Protein AF-A0A5B7C1S8-F1 (afdb_monomer)

Mean predicted aligned error: 9.06 Å

pLDDT: mean 88.75, std 12.14, range [36.41, 97.88]

Radius of gyration: 19.36 Å; Cα contacts (8 Å, |Δi|>4): 67; chains: 1; bounding box: 50×35×54 Å

Organism: Davidia involucrata (NCBI:txid16924)

Foldseek 3Di:
DVCLVVLVVVLCVVCVVVVNNCQQVVVDPQDDPPDPCNVVNQVSFVVLLVVVLVSDDVVLSVVCVPPSGNNVSNVVSCVVPVDLCVVVLVVLVVCLVPQDCPPHDPVVSVVVNVVSVVVNVVNPPPPPDD

InterPro domains:
  IPR029472 Retrotransposon Copia-like, N-terminal [PF14244] (1-31)

Structure (mmCIF, N/CA/C/O backbone):
data_AF-A0A5B7C1S8-F1
#
_entry.id   AF-A0A5B7C1S8-F1
#
loop_
_atom_site.group_PDB
_atom_site.id
_atom_site.type_symbol
_atom_site.label_atom_id
_atom_site.label_alt_id
_atom_site.label_comp_id
_atom_site.label_asym_id
_atom_site.label_entity_id
_atom_site.label_seq_id
_atom_site.pdbx_PDB_ins_code
_atom_site.Cartn_x
_atom_site.Cartn_y
_atom_site.Cartn_z
_atom_site.occupancy
_atom_site.B_iso_or_equiv
_atom_site.auth_seq_id
_atom_site.auth_comp_id
_atom_site.auth_asym_id
_atom_site.auth_atom_id
_atom_site.pdbx_PDB_model_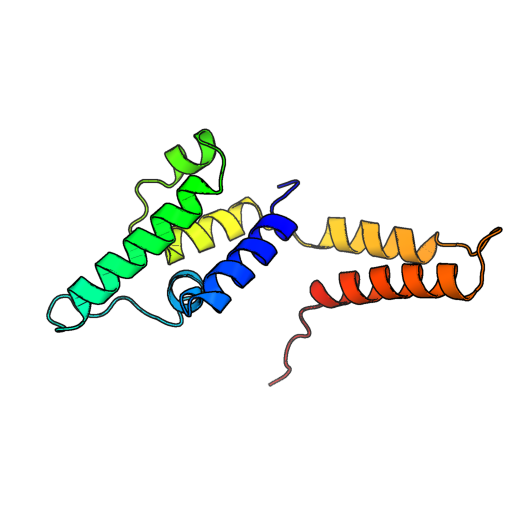num
ATOM 1 N N . GLY A 1 1 ? 1.873 -3.112 11.665 1.00 61.88 1 GLY A N 1
ATOM 2 C CA . GLY A 1 1 ? 2.120 -1.790 12.277 1.00 61.88 1 GLY A CA 1
ATOM 3 C C . GLY A 1 1 ? 0.798 -1.087 12.493 1.00 61.88 1 GLY A C 1
ATOM 4 O O . GLY A 1 1 ? -0.127 -1.365 11.738 1.00 61.88 1 GLY A O 1
ATOM 5 N N . ASP A 1 2 ? 0.714 -0.199 13.482 1.00 69.50 2 ASP A N 1
ATOM 6 C CA . ASP A 1 2 ? -0.554 0.314 14.040 1.00 69.50 2 ASP A CA 1
ATOM 7 C C . ASP A 1 2 ? -1.490 0.999 13.026 1.00 69.50 2 ASP A C 1
ATOM 9 O O . ASP A 1 2 ? -2.699 1.020 13.225 1.00 69.50 2 ASP A O 1
ATOM 13 N N . ASN A 1 3 ? -0.962 1.497 11.899 1.00 82.44 3 ASN A N 1
ATOM 14 C CA . ASN A 1 3 ? -1.749 2.131 10.829 1.00 82.44 3 ASN A CA 1
ATOM 15 C C . ASN A 1 3 ? -1.647 1.414 9.464 1.00 82.44 3 ASN A C 1
ATOM 17 O O . ASN A 1 3 ? -2.061 1.949 8.436 1.00 82.44 3 ASN A O 1
ATOM 21 N N . TYR A 1 4 ? -1.063 0.213 9.415 1.00 86.00 4 TYR A N 1
ATOM 22 C CA . TYR A 1 4 ? -0.762 -0.442 8.139 1.00 86.00 4 TYR A CA 1
ATOM 23 C C . TYR A 1 4 ? -2.022 -0.797 7.341 1.00 86.00 4 TYR A C 1
ATOM 25 O O . TYR A 1 4 ? -2.071 -0.518 6.149 1.00 86.00 4 TYR A O 1
ATOM 33 N N . SER A 1 5 ? -3.052 -1.371 7.971 1.00 81.50 5 SER A N 1
ATOM 34 C CA . SER A 1 5 ? -4.279 -1.801 7.278 1.00 81.50 5 SER A CA 1
ATOM 35 C C . SER A 1 5 ? -5.023 -0.625 6.637 1.00 81.50 5 SER A C 1
ATOM 37 O O . SER A 1 5 ? -5.385 -0.681 5.459 1.00 81.50 5 SER A O 1
ATOM 39 N N . THR A 1 6 ? -5.194 0.466 7.384 1.00 83.88 6 THR A N 1
ATOM 40 C CA . THR A 1 6 ? -5.821 1.703 6.907 1.00 83.88 6 THR A CA 1
ATOM 41 C C . THR A 1 6 ? -5.008 2.341 5.782 1.00 83.88 6 THR A C 1
ATOM 43 O O . THR A 1 6 ? -5.568 2.666 4.732 1.00 83.88 6 THR A O 1
ATOM 46 N N . TRP A 1 7 ? -3.688 2.476 5.960 1.00 93.06 7 TRP A N 1
ATOM 47 C CA . TRP A 1 7 ? -2.794 3.003 4.925 1.00 93.06 7 TRP A CA 1
ATOM 48 C C . TRP A 1 7 ? -2.837 2.146 3.657 1.00 93.06 7 TRP A C 1
ATOM 50 O O . TRP A 1 7 ? -3.051 2.674 2.566 1.00 93.06 7 TRP A O 1
ATOM 60 N N . PHE A 1 8 ? -2.724 0.825 3.798 1.00 91.38 8 PHE A N 1
ATOM 61 C CA . PHE A 1 8 ? -2.734 -0.125 2.690 1.00 91.38 8 PHE A CA 1
ATOM 62 C C . PHE A 1 8 ? -4.032 -0.009 1.890 1.00 91.38 8 PHE A C 1
ATOM 64 O O . PHE A 1 8 ? -4.001 0.138 0.667 1.00 91.38 8 PHE A O 1
ATOM 71 N N . ARG A 1 9 ? -5.183 0.015 2.575 1.00 88.00 9 ARG A N 1
ATOM 72 C CA . ARG A 1 9 ? -6.493 0.169 1.934 1.00 88.00 9 ARG A CA 1
ATOM 73 C C . ARG A 1 9 ? -6.625 1.510 1.211 1.00 88.00 9 ARG A C 1
ATOM 75 O O . ARG A 1 9 ? -7.084 1.529 0.066 1.00 88.00 9 ARG A O 1
ATOM 82 N N . SER A 1 10 ? -6.220 2.603 1.858 1.00 93.88 10 SER A N 1
ATOM 83 C CA . SER A 1 10 ? -6.262 3.959 1.296 1.00 93.88 10 SER A CA 1
ATOM 84 C C . SER A 1 10 ? -5.378 4.080 0.050 1.00 93.88 10 SER A C 1
ATOM 86 O O . SER A 1 10 ? -5.835 4.516 -1.010 1.00 93.88 10 SER A O 1
ATOM 88 N N . MET A 1 11 ? -4.141 3.587 0.126 1.00 96.62 11 MET A N 1
ATOM 89 C CA . MET A 1 11 ? -3.202 3.608 -0.991 1.00 96.62 11 MET A CA 1
ATOM 90 C C . MET A 1 11 ? -3.696 2.742 -2.158 1.00 96.62 11 MET A C 1
ATOM 92 O O . MET A 1 11 ? -3.686 3.191 -3.304 1.00 96.62 11 MET A O 1
ATOM 96 N N . GLN A 1 12 ? -4.244 1.547 -1.898 1.00 95.31 12 GLN A N 1
ATOM 97 C CA . GLN A 1 12 ? -4.875 0.735 -2.946 1.00 95.31 12 GLN A CA 1
ATOM 98 C C . GLN A 1 12 ? -6.010 1.479 -3.661 1.00 95.31 12 GLN A C 1
ATOM 100 O O . GLN A 1 12 ? -6.138 1.373 -4.881 1.00 95.31 12 GLN A O 1
ATOM 105 N N . MET A 1 13 ? -6.845 2.224 -2.931 1.00 93.75 13 MET A N 1
ATOM 106 C CA . MET A 1 13 ? -7.916 3.026 -3.530 1.00 93.75 13 MET A CA 1
ATOM 107 C C . MET A 1 13 ? -7.355 4.135 -4.424 1.00 93.75 13 MET A C 1
ATOM 109 O O . MET A 1 13 ? -7.796 4.270 -5.566 1.00 93.75 13 MET A O 1
ATOM 113 N N . ALA A 1 14 ? -6.351 4.875 -3.947 1.00 97.50 14 ALA A N 1
ATOM 114 C CA . ALA A 1 14 ? -5.701 5.934 -4.716 1.00 97.50 14 ALA A CA 1
ATOM 115 C C . ALA A 1 14 ? -5.055 5.401 -6.009 1.00 97.50 14 ALA A C 1
ATOM 117 O O . ALA A 1 14 ? -5.219 5.990 -7.080 1.00 97.50 14 ALA A O 1
ATOM 118 N N . LEU A 1 15 ? -4.376 4.251 -5.935 1.00 97.69 15 LEU A N 1
ATOM 119 C CA . LEU A 1 15 ? -3.760 3.605 -7.095 1.00 97.69 15 LEU A CA 1
ATOM 120 C C . LEU A 1 15 ? -4.803 3.066 -8.081 1.00 97.69 15 LEU A C 1
ATOM 122 O O . LEU A 1 15 ? -4.637 3.234 -9.291 1.00 97.69 15 LEU A O 1
ATOM 126 N N . ARG A 1 16 ? -5.899 2.466 -7.596 1.00 96.88 16 ARG A N 1
ATOM 127 C CA . ARG A 1 16 ? -7.018 2.020 -8.448 1.00 96.88 16 ARG A CA 1
ATOM 128 C C . ARG A 1 16 ? -7.655 3.183 -9.195 1.00 96.88 16 ARG A C 1
ATOM 130 O O . ARG A 1 16 ? -7.832 3.083 -10.402 1.00 96.88 16 ARG A O 1
ATOM 137 N N . ALA A 1 17 ? -7.907 4.302 -8.517 1.00 97.19 17 ALA A N 1
ATOM 138 C CA . ALA A 1 17 ? -8.476 5.500 -9.137 1.00 97.19 17 ALA A CA 1
ATOM 139 C C . ALA A 1 17 ? -7.615 6.054 -10.292 1.00 97.19 17 ALA A C 1
ATOM 141 O O . ALA A 1 17 ? -8.122 6.756 -11.162 1.00 97.19 17 ALA A O 1
ATOM 142 N N . LYS A 1 18 ? -6.316 5.728 -10.319 1.00 97.25 18 LYS A N 1
ATOM 143 C CA . LYS A 1 18 ? -5.361 6.147 -11.358 1.00 97.25 18 LYS A CA 1
ATOM 144 C C . LYS A 1 18 ? -4.969 5.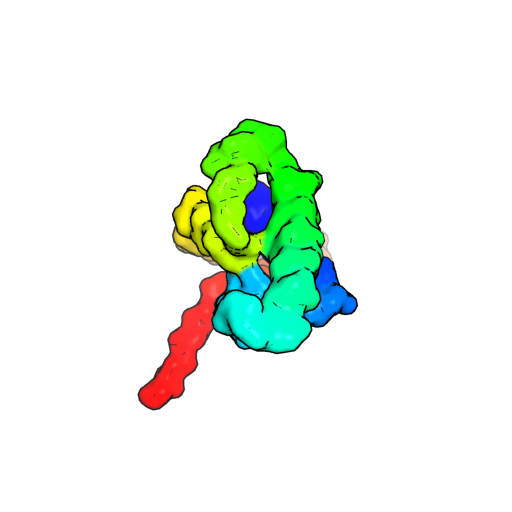025 -12.330 1.00 97.25 18 LYS A C 1
ATOM 146 O O . LYS A 1 18 ? -4.067 5.225 -13.146 1.00 97.25 18 LYS A O 1
ATOM 151 N N . ASN A 1 19 ? -5.606 3.853 -12.248 1.00 97.00 19 ASN A N 1
ATOM 152 C CA . ASN A 1 19 ? -5.245 2.649 -13.008 1.00 97.00 19 ASN A CA 1
ATOM 153 C C . ASN A 1 19 ? -3.774 2.227 -12.822 1.00 97.00 19 ASN A C 1
ATOM 155 O O . ASN A 1 19 ? -3.122 1.791 -13.770 1.00 97.00 19 ASN A O 1
ATOM 159 N N . LYS A 1 20 ? -3.223 2.407 -11.613 1.00 97.88 20 LYS A N 1
ATOM 160 C CA . LYS A 1 20 ? -1.818 2.105 -11.277 1.00 97.88 20 LYS A CA 1
ATOM 161 C C . LYS A 1 20 ? -1.635 0.951 -10.301 1.00 97.88 20 LYS A C 1
ATOM 163 O O . LYS A 1 20 ? -0.496 0.593 -10.029 1.00 97.88 20 LYS A O 1
ATOM 168 N N . LEU A 1 21 ? -2.717 0.337 -9.813 1.00 97.06 21 LEU A N 1
ATOM 169 C CA . LEU A 1 21 ? -2.614 -0.789 -8.875 1.00 97.06 21 LEU A CA 1
ATOM 170 C C . LEU A 1 21 ? -1.752 -1.935 -9.432 1.00 97.06 21 LEU A C 1
ATOM 172 O O . LEU A 1 21 ? -0.999 -2.548 -8.682 1.00 97.06 21 LEU A O 1
ATOM 176 N N . GLY A 1 22 ? -1.779 -2.140 -10.751 1.00 96.69 22 GLY A N 1
ATOM 177 C CA . GLY A 1 22 ? -1.014 -3.204 -11.389 1.00 96.69 22 GLY A CA 1
ATOM 178 C C . GLY A 1 22 ? 0.505 -3.139 -11.197 1.00 96.69 22 GLY A C 1
ATOM 179 O O . GLY A 1 22 ? 1.183 -4.156 -11.304 1.00 96.69 22 GLY A O 1
ATOM 180 N N . PHE A 1 23 ? 1.043 -1.957 -10.873 1.00 97.56 23 PHE A N 1
ATOM 181 C CA . PHE A 1 23 ? 2.469 -1.768 -10.584 1.00 97.56 23 PHE A CA 1
ATOM 182 C C . PHE A 1 23 ? 2.877 -2.272 -9.195 1.00 97.56 23 PHE A C 1
ATOM 184 O O . PHE A 1 23 ? 4.060 -2.499 -8.969 1.00 97.56 23 PHE A O 1
ATOM 191 N N . VAL A 1 24 ? 1.924 -2.430 -8.269 1.00 96.81 24 VAL A N 1
ATOM 192 C CA . VAL A 1 24 ? 2.196 -2.880 -6.894 1.00 96.81 24 VAL A CA 1
ATOM 193 C C . VAL A 1 24 ? 1.701 -4.297 -6.614 1.00 96.81 24 VAL A C 1
ATOM 195 O O . VAL A 1 24 ? 2.225 -4.951 -5.723 1.00 96.81 24 VAL A O 1
ATOM 198 N N . ASP A 1 25 ? 0.712 -4.794 -7.366 1.00 93.44 25 ASP A N 1
ATOM 199 C CA . ASP A 1 25 ? 0.224 -6.178 -7.245 1.00 93.44 25 ASP A CA 1
ATOM 200 C C . ASP A 1 25 ? 0.897 -7.165 -8.217 1.00 93.44 25 ASP A C 1
ATOM 202 O O . ASP A 1 25 ? 0.679 -8.370 -8.112 1.00 93.44 25 ASP A O 1
ATOM 206 N N . GLY A 1 26 ? 1.728 -6.662 -9.137 1.00 92.94 26 GLY A N 1
ATOM 207 C CA . GLY A 1 26 ? 2.503 -7.467 -10.083 1.00 92.94 26 GLY A CA 1
ATOM 208 C C . GLY A 1 26 ? 1.775 -7.815 -11.385 1.00 92.94 26 GLY A C 1
ATOM 209 O O . GLY A 1 26 ? 2.393 -8.399 -12.277 1.00 92.94 26 GLY A O 1
ATOM 210 N N . SER A 1 27 ? 0.505 -7.424 -11.551 1.00 94.94 27 SER A N 1
ATOM 211 C CA . SER A 1 27 ? -0.243 -7.654 -12.799 1.00 94.94 27 SER A CA 1
ATOM 212 C C . SER A 1 27 ? 0.301 -6.864 -13.998 1.00 94.94 27 SER A C 1
ATOM 214 O O . SER A 1 27 ? 0.070 -7.256 -15.142 1.00 94.94 27 SER A O 1
ATOM 216 N N . ILE A 1 28 ? 1.062 -5.785 -13.765 1.00 95.25 28 ILE A N 1
ATOM 217 C CA . ILE A 1 28 ? 1.835 -5.067 -14.791 1.00 95.25 28 ILE A CA 1
ATOM 218 C C . ILE A 1 28 ? 3.324 -5.344 -14.570 1.00 95.25 28 ILE A C 1
ATOM 220 O O . ILE A 1 28 ? 4.018 -4.622 -13.851 1.00 95.25 28 ILE A O 1
ATOM 224 N N . SER A 1 29 ? 3.830 -6.387 -15.222 1.00 94.06 29 SER A N 1
ATOM 225 C CA . SER A 1 29 ? 5.232 -6.793 -15.107 1.00 94.06 29 SER A CA 1
ATOM 226 C C . SER A 1 29 ? 6.183 -5.845 -15.844 1.00 94.06 29 SER A C 1
ATOM 228 O O . SER A 1 29 ? 5.824 -5.228 -16.852 1.00 94.06 29 SER A O 1
ATOM 230 N N . LYS A 1 30 ? 7.426 -5.760 -15.356 1.00 94.94 30 LYS A N 1
ATOM 231 C CA . LYS A 1 30 ? 8.510 -5.016 -16.008 1.00 94.94 30 LYS A CA 1
ATOM 232 C C . LYS A 1 30 ? 8.758 -5.600 -17.407 1.00 94.94 30 LYS A C 1
ATOM 234 O O . LYS A 1 30 ? 9.088 -6.783 -17.513 1.00 94.94 30 LYS A O 1
ATOM 239 N N . PRO A 1 31 ? 8.595 -4.817 -18.485 1.00 95.38 31 PRO A N 1
ATOM 240 C CA . PRO A 1 31 ? 8.877 -5.292 -19.832 1.00 95.38 31 PRO A CA 1
ATOM 241 C C . PRO A 1 31 ? 10.388 -5.458 -20.038 1.00 95.38 31 PRO A C 1
ATOM 243 O O . PRO A 1 31 ? 11.203 -4.876 -19.319 1.00 95.38 31 PRO A O 1
ATOM 246 N N . VAL A 1 32 ? 10.765 -6.215 -21.069 1.00 95.94 32 VAL A N 1
ATOM 247 C CA . VAL A 1 32 ? 12.164 -6.313 -21.507 1.00 95.94 32 VAL A CA 1
ATOM 248 C C . VAL A 1 32 ? 12.707 -4.938 -21.899 1.00 95.94 32 VAL A C 1
ATOM 250 O O . VAL A 1 32 ? 11.974 -4.104 -22.433 1.00 95.94 32 VAL A O 1
ATOM 253 N N . SER A 1 33 ? 13.999 -4.704 -21.669 1.00 93.38 33 SER A N 1
ATOM 254 C CA . SER A 1 33 ? 14.658 -3.412 -21.925 1.00 93.38 33 SER A CA 1
ATOM 255 C C . SER A 1 33 ? 14.594 -2.959 -23.386 1.00 93.38 33 SER A C 1
ATOM 257 O O . SER A 1 33 ? 14.654 -1.765 -23.663 1.00 93.38 33 SER A O 1
ATOM 259 N N . THR A 1 34 ? 14.428 -3.894 -24.322 1.00 95.38 34 THR A N 1
ATOM 260 C CA . THR A 1 34 ? 14.272 -3.631 -25.760 1.00 95.38 34 THR A CA 1
ATOM 261 C C . THR A 1 34 ? 12.844 -3.263 -26.165 1.00 95.38 34 THR A C 1
ATOM 263 O O . THR A 1 34 ? 12.611 -2.880 -27.311 1.00 95.38 34 THR A O 1
ATOM 266 N N . SER A 1 35 ? 11.871 -3.380 -25.256 1.00 95.75 35 SER A N 1
ATOM 267 C CA . SER A 1 35 ? 10.475 -3.073 -25.554 1.00 95.75 35 SER A CA 1
ATOM 268 C C . SER A 1 35 ? 10.272 -1.563 -25.734 1.00 95.75 35 SER A C 1
ATOM 270 O O . SER A 1 35 ? 10.710 -0.785 -24.881 1.00 95.75 35 SER A O 1
ATOM 272 N N . PRO A 1 36 ? 9.496 -1.118 -26.740 1.00 95.56 36 PRO A N 1
ATOM 273 C CA . PRO A 1 36 ? 9.126 0.291 -26.883 1.00 95.56 36 PRO A CA 1
ATOM 274 C C . PRO A 1 36 ? 8.341 0.848 -25.679 1.00 95.56 36 PRO A C 1
ATOM 276 O O . PRO A 1 36 ? 8.280 2.061 -25.481 1.00 95.56 36 PRO A O 1
ATOM 279 N N . THR A 1 37 ? 7.766 -0.016 -24.836 1.00 95.62 37 THR A N 1
ATOM 280 C CA . THR A 1 37 ? 7.055 0.381 -23.610 1.00 95.62 37 THR A CA 1
ATOM 281 C C . THR A 1 37 ? 7.951 0.476 -22.372 1.00 95.62 37 THR A C 1
ATOM 283 O O . THR A 1 37 ? 7.482 0.951 -21.339 1.00 95.62 37 THR A O 1
ATOM 286 N N . PHE A 1 38 ? 9.232 0.091 -22.448 1.00 96.19 38 PHE A N 1
ATOM 287 C CA . PHE A 1 38 ? 10.129 0.029 -21.287 1.00 96.19 38 PHE A CA 1
ATOM 288 C C . PHE A 1 38 ? 10.262 1.369 -20.560 1.00 96.19 38 PHE A C 1
ATOM 290 O O . PHE A 1 38 ? 9.950 1.468 -19.375 1.00 96.19 38 PHE A O 1
ATOM 297 N N . HIS A 1 39 ? 10.616 2.437 -21.274 1.00 96.75 39 HIS A N 1
ATOM 298 C CA . HIS A 1 39 ? 10.741 3.765 -20.666 1.00 96.75 39 HIS A CA 1
ATOM 299 C C . HIS A 1 39 ? 9.410 4.310 -20.134 1.00 96.75 39 HIS A C 1
ATOM 301 O O . HIS A 1 39 ? 9.389 5.071 -19.169 1.00 96.75 39 HIS A O 1
ATOM 307 N N . GLN A 1 40 ? 8.284 3.929 -20.743 1.00 96.50 40 GLN A N 1
ATOM 308 C CA . GLN A 1 40 ? 6.967 4.311 -20.234 1.00 96.50 40 GLN A CA 1
ATOM 309 C C . GLN A 1 40 ? 6.675 3.607 -18.909 1.00 96.50 40 GLN A C 1
ATOM 311 O O . GLN A 1 40 ? 6.212 4.257 -17.975 1.00 96.50 40 GLN A O 1
ATOM 316 N N . TRP A 1 41 ? 6.992 2.314 -18.822 1.00 97.19 41 TRP A N 1
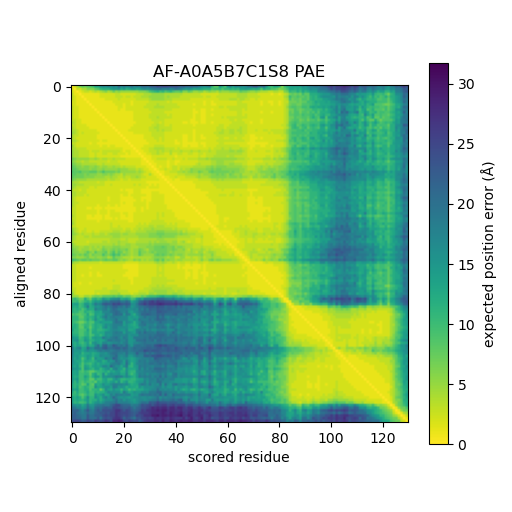ATOM 317 C CA . TRP A 1 41 ? 6.861 1.538 -17.597 1.00 97.19 41 TRP A CA 1
ATOM 318 C C . TRP A 1 41 ? 7.731 2.119 -16.479 1.00 97.19 41 TRP A C 1
ATOM 320 O O . TRP A 1 41 ? 7.200 2.390 -15.408 1.00 97.19 41 TRP A O 1
ATOM 330 N N . VAL A 1 42 ? 9.012 2.412 -16.749 1.00 96.56 42 VAL A N 1
ATOM 331 C CA . VAL A 1 42 ? 9.946 2.990 -15.760 1.00 96.56 42 VAL A CA 1
ATOM 332 C C . VAL A 1 42 ? 9.393 4.291 -15.178 1.00 96.56 42 VAL A C 1
ATOM 334 O O . VAL A 1 42 ? 9.257 4.407 -13.967 1.00 96.56 42 VAL A O 1
ATOM 337 N N . ARG A 1 43 ? 8.943 5.229 -16.024 1.00 96.81 43 ARG A N 1
ATOM 338 C CA . ARG A 1 43 ? 8.368 6.502 -15.547 1.00 96.81 43 ARG A CA 1
ATOM 339 C C . ARG A 1 43 ? 7.167 6.314 -14.624 1.00 96.81 43 ARG A C 1
ATOM 341 O O . ARG A 1 43 ? 6.990 7.073 -13.675 1.00 96.81 43 ARG A O 1
ATOM 348 N N . VAL A 1 44 ? 6.301 5.349 -14.931 1.00 97.62 44 VAL A N 1
ATOM 349 C CA . VAL A 1 44 ? 5.107 5.095 -14.120 1.00 97.62 44 VAL A CA 1
ATOM 350 C C . VAL A 1 44 ? 5.472 4.361 -12.830 1.00 97.62 44 VAL A C 1
ATOM 352 O O . VAL A 1 44 ? 4.926 4.702 -11.785 1.00 97.62 44 VAL A O 1
ATOM 355 N N . ASN A 1 45 ? 6.411 3.416 -12.884 1.0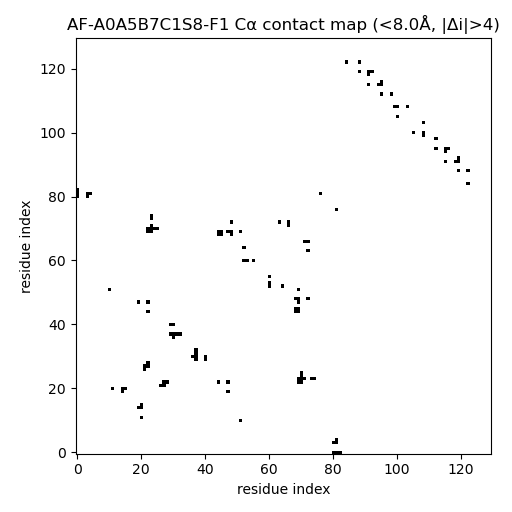0 97.50 45 ASN A N 1
ATOM 356 C CA . ASN A 1 45 ? 6.963 2.758 -11.704 1.00 97.50 45 ASN A CA 1
ATOM 357 C C . ASN A 1 45 ? 7.566 3.787 -10.738 1.00 97.50 45 ASN A C 1
ATOM 359 O O . ASN A 1 45 ? 7.159 3.825 -9.583 1.00 97.50 45 ASN A O 1
ATOM 363 N N . ASP A 1 46 ? 8.423 4.688 -11.222 1.00 96.31 46 ASP A N 1
ATOM 364 C CA . ASP A 1 46 ? 9.067 5.718 -10.394 1.00 96.31 46 ASP A CA 1
ATOM 365 C C . ASP A 1 46 ? 8.043 6.675 -9.769 1.00 96.31 46 ASP A C 1
ATOM 367 O O . ASP A 1 46 ? 8.156 7.059 -8.605 1.00 96.31 46 ASP A O 1
ATOM 371 N N . MET A 1 47 ? 6.987 7.017 -10.514 1.00 96.88 47 MET A N 1
ATOM 372 C CA . MET A 1 47 ? 5.871 7.809 -9.998 1.00 96.88 47 MET A CA 1
ATOM 373 C C . MET A 1 47 ? 5.160 7.093 -8.843 1.00 96.88 47 MET A C 1
ATOM 375 O O . MET A 1 47 ? 4.930 7.702 -7.798 1.00 96.88 47 MET A O 1
ATOM 379 N N . VAL A 1 48 ? 4.836 5.808 -8.999 1.00 97.81 48 VAL A N 1
ATOM 380 C CA . VAL A 1 48 ? 4.182 5.017 -7.945 1.00 97.81 48 VAL A CA 1
ATOM 381 C C . VAL A 1 48 ? 5.107 4.844 -6.739 1.00 97.81 48 VAL A C 1
ATOM 383 O O . VAL A 1 48 ? 4.664 5.059 -5.611 1.00 97.81 48 VAL A O 1
ATOM 386 N N . THR A 1 49 ? 6.389 4.546 -6.963 1.00 96.50 49 THR A N 1
ATOM 387 C CA . THR A 1 49 ? 7.423 4.500 -5.921 1.00 96.50 49 THR A CA 1
ATOM 388 C C . THR A 1 49 ? 7.458 5.805 -5.136 1.00 96.50 49 THR A C 1
ATOM 390 O O . THR A 1 49 ? 7.389 5.786 -3.909 1.00 96.50 49 THR A O 1
ATOM 393 N N . SER A 1 50 ? 7.463 6.952 -5.824 1.00 95.75 50 SER A N 1
ATOM 394 C CA . SER A 1 50 ? 7.436 8.257 -5.163 1.00 95.75 50 SER A CA 1
ATOM 395 C C . SER A 1 50 ? 6.192 8.425 -4.286 1.00 95.75 50 SER A C 1
ATOM 397 O O . SER A 1 50 ? 6.317 8.848 -3.142 1.00 95.75 50 SER A O 1
ATOM 399 N N . TRP A 1 51 ? 4.999 8.048 -4.754 1.00 97.00 51 TRP A N 1
ATOM 400 C CA . TRP A 1 51 ? 3.778 8.155 -3.949 1.00 97.00 51 TRP A CA 1
ATOM 401 C C . TRP A 1 51 ? 3.831 7.292 -2.693 1.00 97.00 51 TRP A C 1
ATOM 403 O O . TRP A 1 51 ? 3.381 7.735 -1.639 1.00 97.00 51 TRP A O 1
ATOM 413 N N . ILE A 1 52 ? 4.404 6.090 -2.787 1.00 96.50 52 ILE A N 1
ATOM 414 C CA . ILE A 1 52 ? 4.585 5.214 -1.629 1.00 96.50 52 ILE A CA 1
ATOM 415 C C . ILE A 1 52 ? 5.562 5.856 -0.641 1.00 96.50 52 ILE A C 1
ATOM 417 O O . ILE A 1 52 ? 5.191 6.043 0.516 1.00 96.50 52 ILE A O 1
ATOM 421 N N . LEU A 1 53 ? 6.751 6.268 -1.094 1.00 94.69 53 LEU A N 1
ATOM 422 C CA . LEU A 1 53 ? 7.787 6.866 -0.243 1.00 94.69 53 LEU A CA 1
ATOM 423 C C . LEU A 1 53 ? 7.311 8.145 0.465 1.00 94.69 53 LEU A C 1
ATOM 425 O O . LEU A 1 53 ? 7.606 8.336 1.639 1.00 94.69 53 LEU A O 1
ATOM 429 N N . HIS A 1 54 ? 6.525 8.991 -0.207 1.00 94.94 54 HIS A N 1
ATOM 430 C CA . HIS A 1 54 ? 5.963 10.210 0.395 1.00 94.94 54 HIS A CA 1
ATOM 431 C C . HIS A 1 54 ? 4.780 9.946 1.341 1.00 94.94 54 HIS A C 1
ATOM 433 O O . HIS A 1 54 ? 4.318 10.864 2.014 1.00 94.94 54 HIS A O 1
ATOM 439 N N . SER A 1 55 ? 4.258 8.719 1.382 1.00 94.25 55 SER A N 1
ATOM 440 C CA . SER A 1 55 ? 3.106 8.346 2.216 1.00 94.25 55 SER A CA 1
ATOM 441 C C . SER A 1 55 ? 3.478 7.600 3.500 1.00 94.25 55 SER A C 1
ATOM 443 O O . SER A 1 55 ? 2.589 7.215 4.260 1.00 94.25 55 SER A O 1
ATOM 445 N N . ILE A 1 56 ? 4.772 7.371 3.725 1.00 93.12 56 ILE A N 1
ATOM 446 C CA . ILE A 1 56 ? 5.324 6.652 4.875 1.00 93.12 56 ILE A CA 1
ATOM 447 C C . ILE A 1 56 ? 6.275 7.559 5.665 1.00 93.12 56 ILE A C 1
ATOM 449 O O . ILE A 1 56 ? 6.586 8.674 5.249 1.00 93.12 56 ILE A O 1
ATOM 453 N N . THR A 1 57 ? 6.731 7.100 6.830 1.00 92.31 57 THR A N 1
ATOM 454 C CA . THR A 1 57 ? 7.703 7.849 7.638 1.00 92.31 57 THR A CA 1
ATOM 455 C C . THR A 1 57 ? 9.070 7.910 6.953 1.00 92.31 57 THR A C 1
ATOM 457 O O . THR A 1 57 ? 9.450 6.990 6.226 1.00 92.31 57 THR A O 1
ATOM 460 N N . SER A 1 58 ? 9.835 8.976 7.210 1.00 91.38 58 SER A N 1
ATOM 461 C CA . SER A 1 58 ? 11.175 9.176 6.632 1.00 91.38 58 SER A CA 1
ATOM 462 C C . SER A 1 58 ? 12.128 8.020 6.931 1.00 91.38 58 SER A C 1
ATOM 464 O O . SER A 1 58 ? 12.865 7.586 6.049 1.00 91.38 58 SER A O 1
ATOM 466 N N . ASP A 1 59 ? 12.072 7.487 8.151 1.00 90.88 59 ASP A N 1
ATOM 467 C CA . ASP A 1 59 ? 12.913 6.369 8.580 1.00 90.88 59 ASP A CA 1
ATOM 468 C C . ASP A 1 59 ? 12.617 5.121 7.747 1.00 90.88 59 ASP A C 1
ATOM 470 O O . ASP A 1 59 ? 13.528 4.479 7.225 1.00 90.88 59 ASP A O 1
ATOM 474 N N . LEU A 1 60 ? 11.332 4.822 7.534 1.00 89.50 60 LEU A N 1
ATOM 475 C CA . LEU A 1 60 ? 10.924 3.690 6.715 1.00 89.50 60 LEU A CA 1
ATOM 476 C C . LEU A 1 60 ? 11.293 3.903 5.245 1.00 89.50 60 LEU A C 1
ATOM 478 O O . LEU A 1 60 ? 11.848 2.993 4.630 1.00 89.50 60 LEU A O 1
ATOM 482 N N . ALA A 1 61 ? 11.063 5.108 4.714 1.00 91.50 61 ALA A N 1
ATOM 483 C CA . ALA A 1 61 ? 11.441 5.477 3.352 1.00 91.50 61 ALA A CA 1
ATOM 484 C C . ALA A 1 61 ? 12.944 5.285 3.110 1.00 91.50 61 ALA A C 1
ATOM 486 O O . ALA A 1 61 ? 13.326 4.689 2.107 1.00 91.50 61 ALA A O 1
ATOM 487 N N . SER A 1 62 ? 13.796 5.703 4.051 1.00 90.12 62 SER A N 1
ATOM 488 C CA . SER A 1 62 ? 15.251 5.532 3.941 1.00 90.12 62 SER A CA 1
ATOM 489 C C . SER A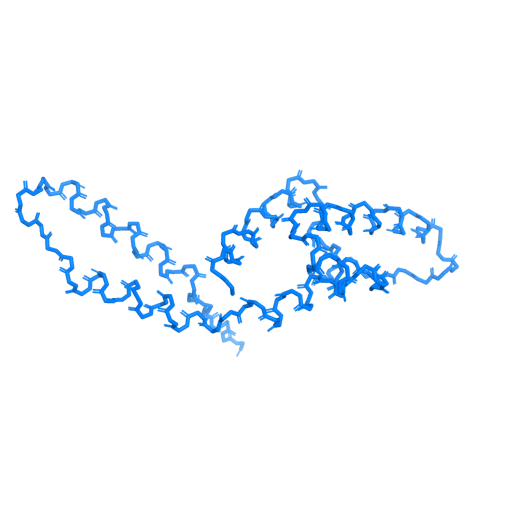 1 62 ? 15.685 4.064 3.862 1.00 90.12 62 SER A C 1
ATOM 491 O O . SER A 1 62 ? 16.669 3.750 3.196 1.00 90.12 62 SER A O 1
ATOM 493 N N . SER A 1 63 ? 14.923 3.154 4.479 1.00 90.50 63 SER A N 1
ATOM 494 C CA . SER A 1 63 ? 15.232 1.720 4.481 1.00 90.50 63 SER A CA 1
ATOM 495 C C . SER A 1 63 ? 14.858 0.996 3.182 1.00 90.50 63 SER A C 1
ATOM 497 O O . SER A 1 63 ? 15.325 -0.119 2.966 1.00 90.50 63 SER A O 1
ATOM 499 N N . ILE A 1 64 ? 14.026 1.608 2.328 1.00 90.50 64 ILE A N 1
ATOM 500 C CA . ILE A 1 64 ? 13.473 0.986 1.106 1.00 90.50 64 ILE A CA 1
ATOM 501 C C . ILE A 1 64 ? 13.678 1.832 -0.160 1.00 90.50 64 ILE A C 1
ATOM 503 O O . ILE A 1 64 ? 13.229 1.459 -1.239 1.00 90.50 64 ILE A O 1
ATOM 507 N N . ILE A 1 65 ? 14.379 2.967 -0.059 1.00 86.88 65 ILE A N 1
ATOM 508 C CA . ILE A 1 65 ? 14.620 3.883 -1.187 1.00 86.88 65 ILE A CA 1
ATOM 509 C C . ILE A 1 65 ? 15.434 3.250 -2.327 1.00 86.88 65 ILE A C 1
ATOM 511 O O . ILE A 1 65 ? 15.354 3.709 -3.461 1.00 86.88 65 ILE A O 1
ATOM 515 N N . TYR A 1 66 ? 16.207 2.201 -2.032 1.00 85.81 66 TYR A N 1
ATOM 516 C CA . TYR A 1 66 ? 17.063 1.508 -3.000 1.00 85.81 66 TYR A CA 1
ATOM 517 C C . TYR A 1 66 ? 16.369 0.349 -3.733 1.00 85.81 66 TYR A C 1
ATOM 519 O O . TYR A 1 66 ? 17.011 -0.308 -4.548 1.00 85.81 66 TYR A O 1
ATOM 527 N N . SER A 1 67 ? 15.092 0.074 -3.451 1.00 89.06 67 SER A N 1
ATOM 528 C CA . SER A 1 67 ? 14.325 -0.947 -4.174 1.00 89.06 67 SER A CA 1
ATOM 529 C C . SER A 1 67 ? 14.123 -0.564 -5.643 1.00 89.06 67 SER A C 1
ATOM 531 O O . SER A 1 67 ? 13.893 0.601 -5.968 1.00 89.06 67 SER A O 1
ATOM 533 N N . GLU A 1 68 ? 14.166 -1.549 -6.543 1.00 85.31 68 GLU A N 1
ATOM 534 C CA . GLU A 1 68 ? 14.144 -1.302 -7.991 1.00 85.31 68 GLU A CA 1
ATOM 535 C C . GLU A 1 68 ? 12.730 -1.077 -8.543 1.00 85.31 68 GLU A C 1
ATOM 5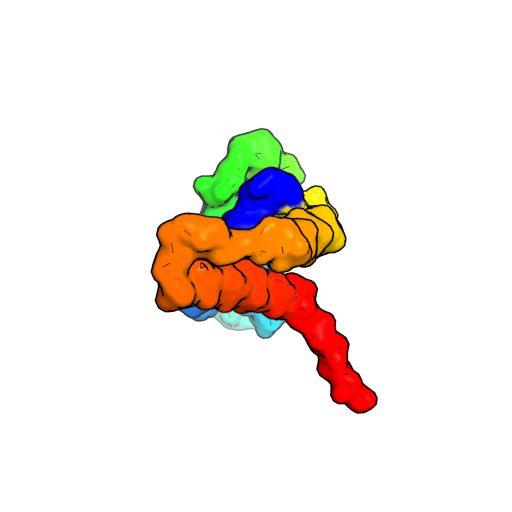37 O O . GLU A 1 68 ? 12.552 -0.572 -9.658 1.00 85.31 68 GLU A O 1
ATOM 542 N N . SER A 1 69 ? 11.702 -1.467 -7.787 1.00 94.19 69 SER A N 1
ATOM 543 C CA . SER A 1 69 ? 10.317 -1.396 -8.236 1.00 94.19 69 SER A CA 1
ATOM 544 C C . SER A 1 69 ? 9.335 -1.048 -7.124 1.00 94.19 69 SER A C 1
ATOM 546 O O . SER A 1 69 ? 9.513 -1.398 -5.956 1.00 94.19 69 SER A O 1
ATOM 548 N N . ALA A 1 70 ? 8.232 -0.402 -7.508 1.00 96.38 70 ALA A N 1
ATOM 549 C CA . ALA A 1 70 ? 7.108 -0.164 -6.610 1.00 96.38 70 ALA A CA 1
ATOM 550 C C . ALA A 1 70 ? 6.540 -1.480 -6.050 1.00 96.38 70 ALA A C 1
ATOM 552 O O . ALA A 1 70 ? 6.061 -1.510 -4.918 1.00 96.38 70 ALA A O 1
ATOM 553 N N . TYR A 1 71 ? 6.623 -2.565 -6.826 1.00 96.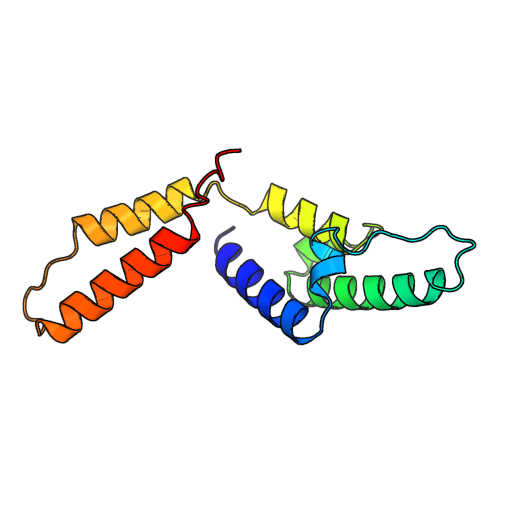62 71 TYR A N 1
ATOM 554 C CA . TYR A 1 71 ? 6.230 -3.913 -6.421 1.00 96.62 71 TYR A CA 1
ATOM 555 C C . TYR A 1 71 ? 7.074 -4.452 -5.258 1.00 96.62 71 TYR A C 1
ATOM 557 O O . TYR A 1 71 ? 6.519 -4.968 -4.287 1.00 96.62 71 TYR A O 1
ATOM 565 N N . GLU A 1 72 ? 8.400 -4.311 -5.322 1.00 95.12 72 GLU A N 1
ATOM 566 C CA . GLU A 1 72 ? 9.299 -4.730 -4.238 1.00 95.12 72 GLU A CA 1
ATOM 567 C C . GLU A 1 72 ? 9.017 -3.961 -2.953 1.00 95.12 72 GLU A C 1
ATOM 569 O O . GLU A 1 72 ? 8.813 -4.575 -1.909 1.00 95.12 72 GLU A O 1
ATOM 574 N N . ILE A 1 73 ? 8.916 -2.630 -3.043 1.00 95.25 73 ILE A N 1
ATOM 575 C CA . ILE A 1 73 ? 8.583 -1.767 -1.901 1.00 95.25 73 ILE A CA 1
ATOM 576 C C . ILE A 1 73 ? 7.248 -2.198 -1.291 1.00 95.25 73 ILE A C 1
ATOM 578 O O . ILE A 1 73 ? 7.117 -2.344 -0.078 1.00 95.25 73 ILE A O 1
ATOM 582 N N . TRP A 1 74 ? 6.237 -2.413 -2.132 1.00 95.44 74 TRP A N 1
ATOM 583 C CA . TRP A 1 74 ? 4.911 -2.820 -1.688 1.00 95.44 74 TRP A CA 1
ATOM 584 C C . TRP A 1 74 ? 4.917 -4.172 -0.971 1.00 95.44 74 TRP A C 1
ATOM 586 O O . TRP A 1 74 ? 4.245 -4.335 0.052 1.00 95.44 74 TRP A O 1
ATOM 596 N N . THR A 1 75 ? 5.680 -5.129 -1.498 1.00 93.06 75 THR A N 1
ATOM 597 C CA . THR A 1 75 ? 5.815 -6.476 -0.937 1.00 93.06 75 THR A CA 1
ATOM 598 C C . THR A 1 75 ? 6.562 -6.443 0.390 1.00 93.06 75 THR A C 1
ATOM 600 O O . THR A 1 75 ? 6.065 -6.997 1.364 1.00 93.06 75 THR A O 1
ATOM 603 N N . ASP A 1 76 ? 7.670 -5.706 0.476 1.00 91.75 76 ASP A N 1
ATOM 604 C CA . ASP A 1 76 ? 8.437 -5.524 1.711 1.00 91.75 76 ASP A CA 1
ATOM 605 C C . ASP A 1 76 ? 7.589 -4.873 2.817 1.00 91.75 76 ASP A C 1
ATOM 607 O O . ASP A 1 76 ? 7.493 -5.394 3.930 1.00 91.75 76 ASP A O 1
ATOM 611 N N . LEU A 1 77 ? 6.866 -3.791 2.501 1.00 91.94 77 LEU A N 1
ATOM 612 C CA . LEU A 1 77 ? 5.944 -3.156 3.449 1.00 91.94 77 LEU A CA 1
ATOM 613 C C . LEU A 1 77 ? 4.853 -4.124 3.916 1.00 91.94 77 LEU A C 1
ATOM 615 O O . LEU A 1 77 ? 4.456 -4.104 5.084 1.00 91.94 77 LEU A O 1
ATOM 619 N N . LYS A 1 78 ? 4.361 -4.978 3.016 1.00 89.88 78 LYS A N 1
ATOM 620 C CA . LYS A 1 78 ? 3.398 -6.020 3.361 1.00 89.88 78 LYS A CA 1
ATOM 621 C C . LYS A 1 78 ? 4.015 -7.063 4.275 1.00 89.88 78 LYS A C 1
ATOM 623 O O . LYS A 1 78 ? 3.444 -7.319 5.324 1.00 89.88 78 LYS A O 1
ATOM 628 N N . GLU A 1 79 ? 5.172 -7.615 3.967 1.00 87.62 79 GLU A N 1
ATOM 629 C CA . GLU A 1 79 ? 5.821 -8.617 4.818 1.00 87.62 79 GLU A CA 1
ATOM 630 C C . GLU A 1 79 ? 6.171 -8.067 6.207 1.00 87.62 79 GLU A C 1
ATOM 632 O O . GLU A 1 79 ? 5.913 -8.724 7.213 1.00 87.62 79 GLU A O 1
ATOM 637 N N . ARG A 1 80 ? 6.671 -6.828 6.284 1.00 88.19 80 ARG A N 1
ATOM 638 C CA . ARG A 1 80 ? 7.063 -6.192 7.552 1.00 88.19 80 ARG A CA 1
ATOM 639 C C . ARG A 1 80 ? 5.881 -5.800 8.432 1.00 88.19 80 ARG A C 1
ATOM 641 O O . ARG A 1 80 ? 5.966 -5.890 9.656 1.00 88.19 80 ARG A O 1
ATOM 648 N N . PHE A 1 81 ? 4.801 -5.291 7.834 1.00 86.19 81 PHE A N 1
ATOM 649 C CA . PHE A 1 81 ? 3.739 -4.619 8.589 1.00 86.19 81 PHE A CA 1
ATOM 650 C C . PHE A 1 81 ? 2.356 -5.229 8.451 1.00 86.19 81 PHE A C 1
ATOM 652 O O . PHE A 1 81 ? 1.482 -4.832 9.238 1.00 86.19 81 PHE A O 1
ATOM 659 N N . SER A 1 82 ? 2.160 -6.187 7.538 1.00 77.38 82 SER A N 1
ATOM 660 C CA . SER A 1 82 ? 0.999 -7.070 7.592 1.00 77.38 82 SER A CA 1
ATOM 661 C C . SER A 1 82 ? 1.147 -7.923 8.845 1.00 77.38 82 SER A C 1
ATOM 663 O O . SER A 1 82 ? 1.760 -8.984 8.876 1.00 77.38 82 SER A O 1
ATOM 665 N N . GLN A 1 83 ? 0.630 -7.399 9.954 1.00 65.00 83 GLN A N 1
ATOM 666 C CA . GLN A 1 83 ? 0.384 -8.256 11.093 1.00 65.00 83 GLN A CA 1
ATOM 667 C C . GLN A 1 83 ? -0.563 -9.353 10.609 1.00 65.00 83 GLN A C 1
ATOM 669 O O . GLN A 1 83 ? -1.456 -9.067 9.799 1.00 65.00 83 GLN A O 1
ATOM 674 N N . PRO A 1 84 ? -0.412 -10.594 11.096 1.00 58.62 84 PRO A N 1
ATOM 675 C CA . PRO A 1 84 ? -1.472 -11.561 10.933 1.00 58.62 84 PRO A CA 1
ATOM 676 C C . PRO A 1 84 ? -2.739 -10.882 11.442 1.00 58.62 84 PRO A C 1
ATOM 678 O O . PRO A 1 84 ? -2.806 -10.450 12.595 1.00 58.62 84 PRO A O 1
ATOM 681 N N . ASN A 1 85 ? -3.739 -10.778 10.566 1.00 65.50 85 ASN A N 1
ATOM 682 C CA . ASN A 1 85 ? -5.030 -10.173 10.878 1.00 65.50 85 ASN A CA 1
ATOM 683 C C . ASN A 1 85 ? -5.676 -10.805 12.121 1.00 65.50 85 ASN A C 1
ATOM 685 O O . ASN A 1 85 ? -6.682 -10.307 12.576 1.00 65.50 85 ASN A O 1
ATOM 689 N N . VAL A 1 86 ? -5.110 -11.874 12.687 1.00 67.38 86 VAL A N 1
ATOM 690 C CA . VAL A 1 86 ? -5.476 -12.543 13.934 1.00 67.38 86 VAL A CA 1
ATOM 691 C C . VAL A 1 86 ? -5.717 -11.577 15.092 1.00 67.38 86 VAL A C 1
ATOM 693 O O . VAL A 1 86 ? -6.769 -11.699 15.706 1.00 67.38 86 VAL A O 1
ATOM 696 N N . THR A 1 87 ? -4.833 -10.613 15.382 1.00 73.88 87 THR A N 1
ATOM 697 C CA . THR A 1 87 ? -5.064 -9.676 16.505 1.00 73.88 87 THR A CA 1
ATOM 698 C C . THR A 1 87 ? -6.277 -8.794 16.232 1.00 73.88 87 THR A C 1
ATOM 700 O O . THR A 1 87 ? -7.178 -8.706 17.058 1.00 73.88 87 THR A O 1
ATOM 703 N N . LYS A 1 88 ? -6.372 -8.227 15.026 1.00 77.38 88 LYS A N 1
ATOM 704 C CA . LYS A 1 88 ? -7.495 -7.370 14.631 1.00 77.38 88 LYS A CA 1
ATOM 705 C C . LYS A 1 88 ? -8.816 -8.143 14.509 1.00 77.38 88 LYS A C 1
ATOM 707 O O . LYS A 1 88 ? -9.857 -7.678 14.951 1.00 77.38 88 LYS A O 1
ATOM 712 N N . ILE A 1 89 ? -8.774 -9.359 13.968 1.00 83.06 89 ILE A N 1
ATOM 713 C CA . ILE A 1 89 ? -9.883 -10.320 13.918 1.00 83.06 89 ILE A CA 1
ATOM 714 C C . ILE A 1 89 ? -10.321 -10.664 15.338 1.00 83.06 89 ILE A C 1
ATOM 716 O O . ILE A 1 89 ? -11.518 -10.738 15.592 1.00 83.06 89 ILE A O 1
ATOM 720 N N . PHE A 1 90 ? -9.380 -10.892 16.254 1.00 84.19 90 PHE A N 1
ATOM 721 C CA . PHE A 1 90 ? -9.677 -11.176 17.651 1.00 84.19 90 PHE A CA 1
ATOM 722 C C . PHE A 1 90 ? -10.345 -9.976 18.323 1.00 84.19 90 PHE A C 1
ATOM 724 O O . PHE A 1 90 ? -11.400 -10.155 18.919 1.00 84.19 90 PHE A O 1
ATOM 731 N N . GLU A 1 91 ? -9.810 -8.765 18.158 1.00 86.75 91 GLU A N 1
ATOM 732 C CA . GLU A 1 91 ? -10.417 -7.524 18.657 1.00 86.75 91 GLU A CA 1
ATOM 733 C C . GLU A 1 91 ? -11.844 -7.335 18.131 1.00 86.75 91 GLU A C 1
ATOM 735 O O . GLU A 1 91 ? -12.759 -7.085 18.911 1.00 86.75 91 GLU A O 1
ATOM 740 N N . ILE A 1 92 ? -12.065 -7.508 16.822 1.00 88.88 92 ILE A N 1
ATOM 741 C CA . ILE A 1 92 ? -13.394 -7.370 16.211 1.00 88.88 92 ILE A CA 1
ATOM 742 C C . ILE A 1 92 ? -14.338 -8.467 16.717 1.00 88.88 92 ILE A C 1
ATOM 744 O O . ILE A 1 92 ? -15.477 -8.178 17.078 1.00 88.88 92 ILE A O 1
ATOM 748 N N . LYS A 1 93 ? -13.880 -9.723 16.805 1.00 91.25 93 LYS A N 1
ATOM 749 C CA . LYS A 1 93 ? -14.672 -10.831 17.367 1.00 91.25 93 LYS A CA 1
ATOM 750 C C . LYS A 1 93 ? -15.021 -10.587 18.832 1.00 91.25 93 LYS A C 1
ATOM 752 O O . LYS A 1 93 ? -16.148 -10.864 19.237 1.00 91.25 93 LYS A O 1
ATOM 757 N N . GLN A 1 94 ? -14.085 -10.059 19.616 1.00 93.81 94 GLN A N 1
ATOM 758 C CA . GLN A 1 94 ? -14.317 -9.698 21.007 1.00 93.81 94 GLN A CA 1
ATOM 759 C C . GLN A 1 94 ? -15.337 -8.564 21.102 1.00 93.81 94 GLN A C 1
ATOM 761 O O . GLN A 1 94 ? -16.292 -8.704 21.856 1.00 93.81 94 GLN A O 1
ATOM 766 N N . ALA A 1 95 ? -15.197 -7.507 20.296 1.00 93.75 95 ALA A N 1
ATOM 767 C CA . ALA A 1 95 ? -16.152 -6.403 20.232 1.00 93.75 95 ALA A CA 1
ATOM 768 C C . ALA A 1 95 ? -17.558 -6.888 19.855 1.00 93.75 95 ALA A C 1
ATOM 770 O O . ALA A 1 95 ? -18.518 -6.523 20.521 1.00 93.75 95 ALA A O 1
ATOM 771 N N . ILE A 1 96 ? -17.691 -7.768 18.856 1.00 94.56 96 ILE A N 1
ATOM 772 C CA . ILE A 1 96 ? -18.973 -8.394 18.491 1.00 94.56 96 ILE A CA 1
ATOM 773 C C . ILE A 1 96 ? -19.542 -9.198 19.669 1.00 94.56 96 ILE A C 1
ATOM 775 O O . ILE A 1 96 ? -20.729 -9.096 19.964 1.00 94.56 96 ILE A O 1
ATOM 779 N N . SER A 1 97 ? -18.705 -9.983 20.356 1.00 94.44 97 SER A N 1
ATOM 780 C CA . SER A 1 97 ? -19.132 -10.825 21.480 1.00 94.44 97 SER A CA 1
ATOM 781 C C . SER A 1 97 ? -19.548 -10.026 22.715 1.00 94.44 97 SER A C 1
ATOM 783 O O . SER A 1 97 ? -20.356 -10.516 23.504 1.00 94.44 97 SER A O 1
ATOM 785 N N . THR A 1 98 ? -18.966 -8.847 22.933 1.00 95.06 98 THR A N 1
ATOM 786 C CA . THR A 1 98 ? -19.253 -8.000 24.096 1.00 95.06 98 THR A CA 1
ATOM 787 C C . THR A 1 98 ? -20.266 -6.897 23.794 1.00 95.06 98 THR A C 1
ATOM 789 O O . THR A 1 98 ? -20.751 -6.270 24.737 1.00 95.06 98 THR A O 1
ATOM 792 N N . TRP A 1 99 ? -20.631 -6.682 22.522 1.00 93.62 99 TRP A N 1
ATOM 793 C CA . TRP A 1 99 ? -21.576 -5.648 22.104 1.00 93.62 99 TRP A CA 1
ATOM 794 C C . TRP A 1 99 ? -22.983 -5.915 22.638 1.00 93.62 99 TRP A C 1
ATOM 796 O O . TRP A 1 99 ? -23.617 -6.931 22.340 1.00 93.62 99 TRP A O 1
ATOM 806 N N . LYS A 1 100 ? -23.504 -4.961 23.407 1.00 92.06 100 LYS A N 1
ATOM 807 C CA . LYS A 1 100 ? -24.841 -5.007 23.999 1.00 92.06 100 LYS A CA 1
ATOM 808 C C . LYS A 1 100 ? -25.612 -3.760 23.597 1.00 92.06 100 LYS A C 1
ATOM 810 O O . LYS A 1 100 ? -25.034 -2.698 23.407 1.00 92.06 100 LYS A O 1
ATOM 815 N N . GLN A 1 101 ? -26.926 -3.902 23.459 1.00 90.44 101 GLN A N 1
ATOM 816 C CA . GLN A 1 101 ? -27.792 -2.787 23.083 1.00 90.44 101 GLN A CA 1
ATOM 817 C C . GLN A 1 101 ? -27.832 -1.695 24.158 1.00 90.44 101 GLN A C 1
ATOM 819 O O . GLN A 1 101 ? -27.822 -0.516 23.821 1.00 90.44 101 GLN A O 1
ATOM 824 N N . GLU A 1 102 ? -27.855 -2.079 25.436 1.00 92.81 102 GLU A N 1
ATOM 825 C CA . GLU A 1 102 ? -27.981 -1.151 26.567 1.00 92.81 102 GLU A CA 1
ATOM 826 C C . GLU A 1 102 ? -29.127 -0.141 26.350 1.00 92.81 102 GLU A C 1
ATOM 828 O O . GLU A 1 102 ? -30.258 -0.545 26.085 1.00 92.81 102 GLU A O 1
ATOM 833 N N . ASN A 1 103 ? -28.836 1.159 26.435 1.00 93.69 103 ASN A N 1
ATOM 834 C CA . ASN A 1 103 ? -29.798 2.246 26.249 1.00 93.69 103 ASN A CA 1
ATOM 835 C C . ASN A 1 103 ? -29.884 2.738 24.789 1.00 93.69 103 ASN A C 1
ATOM 837 O O . ASN A 1 103 ? -30.515 3.762 24.522 1.00 93.69 103 ASN A O 1
ATOM 841 N N . LEU A 1 104 ? -29.230 2.061 23.837 1.00 92.06 104 LEU A N 1
ATOM 842 C CA . LEU A 1 104 ? -29.263 2.436 22.424 1.00 92.06 104 LEU A CA 1
ATOM 843 C C . LEU A 1 104 ? -30.590 2.033 21.770 1.00 92.06 104 LEU A C 1
ATOM 845 O O . LEU A 1 104 ? -31.210 1.017 22.098 1.00 92.06 104 LEU A O 1
ATOM 849 N N . SER A 1 105 ? -30.988 2.806 20.757 1.00 95.88 105 SER A N 1
ATOM 850 C CA . SER A 1 105 ? -32.064 2.389 19.859 1.00 95.88 105 SER A CA 1
ATOM 851 C C . SER A 1 105 ? -31.665 1.118 19.099 1.00 95.88 105 SER A C 1
ATOM 853 O O . SER A 1 105 ? -30.485 0.903 18.801 1.00 95.88 105 SER A O 1
ATOM 855 N N . VAL A 1 106 ? -32.655 0.304 18.723 1.00 94.50 106 VAL A N 1
ATOM 856 C CA . VAL A 1 106 ? -32.442 -0.919 17.927 1.00 94.50 106 VAL A CA 1
ATOM 857 C C . VAL A 1 106 ? -31.676 -0.604 16.637 1.00 94.50 106 VAL A C 1
ATOM 859 O O . VAL A 1 106 ? -30.717 -1.294 16.299 1.00 94.50 106 VAL A O 1
ATOM 862 N N . THR A 1 107 ? -32.034 0.484 15.950 1.00 95.44 107 THR A N 1
ATOM 863 C CA . THR A 1 107 ? -31.375 0.916 14.710 1.00 95.44 107 THR A CA 1
ATOM 864 C C . THR A 1 107 ? -29.899 1.235 14.926 1.00 95.44 107 THR A C 1
ATOM 866 O O . THR A 1 107 ? -29.050 0.793 14.152 1.00 95.44 107 THR A O 1
ATOM 869 N N . THR A 1 108 ? -29.573 1.973 15.989 1.00 93.50 108 THR A N 1
ATOM 870 C CA . THR A 1 108 ? -28.187 2.339 16.313 1.00 93.50 108 THR A CA 1
ATOM 871 C C . THR A 1 108 ? -27.365 1.098 16.655 1.00 93.50 108 THR A C 1
ATOM 873 O O . THR A 1 108 ? -26.277 0.915 16.111 1.00 93.50 108 THR A O 1
ATOM 876 N N . TYR A 1 109 ? -27.913 0.210 17.488 1.00 95.06 109 TYR A N 1
ATOM 877 C CA . TYR A 1 109 ? -27.268 -1.048 17.859 1.00 95.06 109 TYR A CA 1
ATOM 878 C C . TYR A 1 109 ? -26.930 -1.909 16.635 1.00 95.06 109 TYR A C 1
ATOM 880 O O . TYR A 1 109 ? -25.779 -2.322 16.475 1.00 95.06 109 TYR A O 1
ATOM 888 N N . PHE A 1 110 ? -27.907 -2.138 15.749 1.00 94.94 110 PHE A N 1
ATOM 889 C CA . PHE A 1 110 ? -27.710 -2.968 14.560 1.00 94.94 110 PHE A CA 1
ATOM 890 C C . PHE A 1 110 ? -26.779 -2.329 13.533 1.00 94.94 110 PHE A C 1
ATOM 892 O O . PHE A 1 110 ? -26.018 -3.045 12.889 1.00 94.94 110 PHE A O 1
ATOM 899 N N . THR A 1 111 ? -26.797 -1.002 13.393 1.00 94.25 111 THR A N 1
ATOM 900 C CA . THR A 1 111 ? -25.888 -0.300 12.474 1.00 94.25 111 THR A CA 1
ATOM 901 C C . THR A 1 111 ? -24.430 -0.505 12.891 1.00 94.25 111 THR A C 1
ATOM 903 O O . THR A 1 111 ? -23.600 -0.863 12.056 1.00 94.25 111 THR A O 1
ATOM 906 N N . HIS A 1 112 ? -24.129 -0.374 14.188 1.00 93.25 112 HIS A N 1
ATOM 907 C CA . HIS A 1 112 ? -22.790 -0.637 14.723 1.00 93.25 112 HIS A CA 1
ATOM 908 C C . HIS A 1 112 ? -22.390 -2.111 14.620 1.00 93.25 112 HIS A C 1
ATOM 910 O O . HIS A 1 112 ? -21.275 -2.434 14.206 1.00 93.25 112 HIS A O 1
ATOM 916 N N . LEU A 1 113 ? -23.306 -3.025 14.950 1.00 94.56 113 LEU A N 1
ATOM 917 C CA . LEU A 1 113 ? -23.036 -4.454 14.828 1.00 94.56 113 LEU A CA 1
ATOM 918 C C . LEU A 1 113 ? -22.741 -4.832 13.369 1.00 94.56 113 LEU A C 1
ATOM 920 O O . LEU A 1 113 ? -21.790 -5.562 13.098 1.00 94.56 113 LEU A O 1
ATOM 9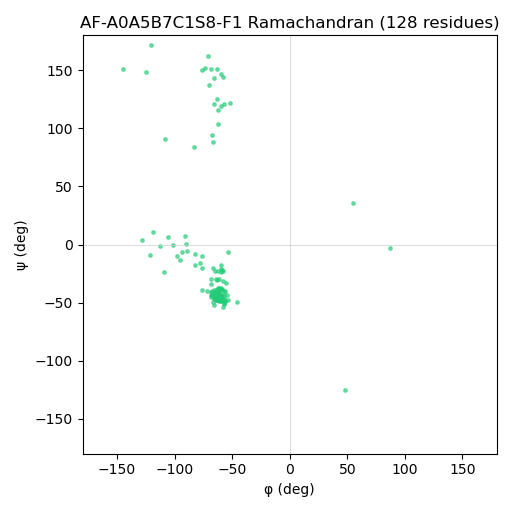24 N N . LYS A 1 114 ? -23.507 -4.285 12.418 1.00 94.00 114 LYS A N 1
ATOM 925 C CA . LYS A 1 114 ? -23.278 -4.480 10.986 1.00 94.00 114 LYS A CA 1
ATOM 926 C C . LYS A 1 114 ? -21.917 -3.950 10.548 1.00 94.00 114 LYS A C 1
ATOM 928 O O . LYS A 1 114 ? -21.227 -4.658 9.824 1.00 94.00 114 LYS A O 1
ATOM 933 N N . SER A 1 115 ? -21.499 -2.766 11.002 1.00 91.56 115 SER A N 1
ATOM 934 C CA . SER A 1 115 ? -20.175 -2.248 10.641 1.00 91.56 115 SER A CA 1
ATOM 935 C C . SER A 1 115 ? -19.041 -3.149 11.134 1.00 91.56 115 SER A C 1
ATOM 937 O O . SER A 1 115 ? -18.088 -3.362 10.393 1.00 91.56 115 SER A O 1
ATOM 939 N N . LEU A 1 116 ? -19.167 -3.739 12.332 1.00 92.75 116 LEU A N 1
ATOM 940 C CA . LEU A 1 116 ? -18.181 -4.695 12.852 1.00 92.75 116 LEU A CA 1
ATOM 941 C C . LEU A 1 116 ? -18.131 -5.978 12.008 1.00 92.75 116 LEU A C 1
ATOM 943 O O . LEU A 1 116 ? -17.050 -6.492 11.729 1.00 92.75 116 LEU A O 1
ATOM 947 N N . TRP A 1 117 ? -19.286 -6.487 11.571 1.00 93.44 117 TRP A N 1
ATOM 948 C CA . TRP A 1 117 ? -19.355 -7.649 10.678 1.00 93.44 117 TRP A CA 1
ATOM 949 C C . TRP A 1 117 ? -18.795 -7.363 9.285 1.00 93.44 117 TRP A C 1
ATOM 951 O O . TRP A 1 117 ? -18.050 -8.184 8.751 1.00 93.44 117 TRP A O 1
ATOM 961 N N . ASP A 1 118 ? -19.121 -6.205 8.711 1.00 88.50 118 ASP A N 1
ATOM 962 C CA . ASP A 1 118 ? -18.601 -5.780 7.413 1.00 88.50 118 ASP A CA 1
ATOM 963 C C . ASP A 1 118 ? -17.071 -5.593 7.491 1.00 88.50 118 ASP A C 1
ATOM 965 O O . ASP A 1 118 ? -16.357 -6.025 6.587 1.00 88.50 118 ASP A O 1
ATOM 969 N N . GLU A 1 119 ? -16.547 -5.045 8.598 1.00 84.25 119 GLU A N 1
ATOM 970 C CA . GLU A 1 119 ? -15.106 -4.961 8.865 1.00 84.25 119 GLU A CA 1
ATOM 971 C C . GLU A 1 119 ? -14.474 -6.360 8.987 1.00 84.25 119 GLU A C 1
ATOM 973 O O . GLU A 1 119 ? -13.477 -6.640 8.318 1.00 84.25 119 GLU A O 1
ATOM 978 N N . LEU A 1 120 ? -15.072 -7.279 9.757 1.00 86.56 120 LEU A N 1
ATOM 979 C CA . LEU A 1 120 ? -14.585 -8.659 9.907 1.00 86.56 120 LEU A CA 1
ATOM 980 C C . LEU A 1 120 ? -14.531 -9.413 8.568 1.00 86.56 120 LEU A C 1
ATOM 982 O O . LEU A 1 120 ? -13.594 -10.178 8.313 1.00 86.56 120 LEU A O 1
ATOM 986 N N . ALA A 1 121 ? -15.515 -9.185 7.697 1.00 84.00 121 ALA A N 1
ATOM 987 C CA . ALA A 1 121 ? -15.574 -9.792 6.373 1.00 84.00 121 ALA A CA 1
ATOM 988 C C . ALA A 1 121 ? -14.392 -9.370 5.486 1.00 84.00 121 ALA A C 1
ATOM 990 O O . ALA A 1 121 ? -13.922 -10.177 4.687 1.00 84.00 121 ALA A O 1
ATOM 991 N N . THR A 1 122 ? -13.839 -8.163 5.668 1.00 77.50 122 THR A N 1
ATOM 992 C CA . THR A 1 122 ? -12.654 -7.717 4.908 1.00 77.50 122 THR A CA 1
ATOM 993 C C . THR A 1 122 ? -11.393 -8.534 5.201 1.00 77.50 122 THR A C 1
ATOM 995 O O . THR A 1 122 ? -10.496 -8.595 4.361 1.00 77.50 122 THR A O 1
ATOM 998 N N . TYR A 1 123 ? -11.337 -9.195 6.361 1.00 74.06 123 TYR A N 1
ATOM 999 C CA . TYR A 1 123 ? -10.215 -10.040 6.776 1.00 74.06 123 TYR A CA 1
ATOM 1000 C C . TYR A 1 123 ? -10.417 -11.523 6.454 1.00 74.06 123 TYR A C 1
ATOM 1002 O O . TYR A 1 123 ? -9.466 -12.304 6.516 1.00 74.06 123 TYR A O 1
ATOM 1010 N N . SER A 1 124 ? -11.641 -11.921 6.108 1.00 65.00 124 SER A N 1
ATOM 1011 C CA . SER A 1 124 ? -11.961 -13.289 5.716 1.00 65.00 124 SER A CA 1
ATOM 1012 C C . SER A 1 124 ? -11.613 -13.467 4.241 1.00 65.00 124 SER A C 1
ATOM 1014 O O . SER A 1 124 ? -12.460 -13.329 3.363 1.00 65.00 124 SER A O 1
ATOM 1016 N N . THR A 1 125 ? -10.347 -13.759 3.942 1.00 55.00 125 THR A N 1
ATOM 1017 C CA . THR A 1 125 ? -9.991 -14.305 2.630 1.00 55.00 125 THR A CA 1
ATOM 1018 C C . THR A 1 125 ? -10.594 -15.700 2.558 1.00 55.00 125 THR A C 1
ATOM 1020 O O . THR A 1 125 ? -10.009 -16.656 3.067 1.00 55.00 125 THR A O 1
ATOM 1023 N N . PHE A 1 126 ? -11.795 -15.823 1.994 1.00 49.41 126 PHE A N 1
ATOM 1024 C CA . PHE A 1 126 ? -12.317 -17.133 1.634 1.00 4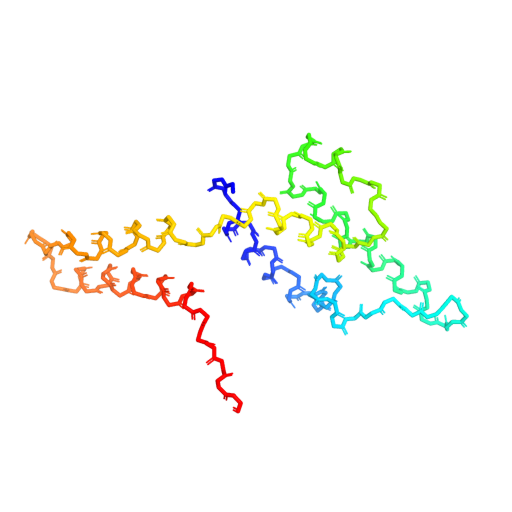9.41 126 PHE A CA 1
ATOM 1025 C C . PHE A 1 126 ? -11.300 -17.768 0.680 1.00 49.41 126 PHE A C 1
ATOM 1027 O O . PHE A 1 126 ? -11.009 -17.166 -0.358 1.00 49.41 126 PHE A O 1
ATOM 1034 N N . PRO A 1 127 ? -10.722 -18.933 1.013 1.00 47.00 127 PRO A N 1
ATOM 1035 C CA . PRO A 1 127 ? -9.984 -19.682 0.021 1.00 47.00 127 PRO A CA 1
ATOM 1036 C C . PRO A 1 127 ? -10.991 -20.047 -1.064 1.00 47.00 127 PRO A C 1
ATOM 1038 O O . PRO A 1 127 ? -11.966 -20.756 -0.803 1.00 47.00 127 PRO A O 1
ATOM 1041 N N . THR A 1 128 ? -10.794 -19.525 -2.270 1.00 36.41 128 THR A N 1
ATOM 1042 C CA . THR A 1 128 ? -11.504 -20.009 -3.447 1.00 36.41 128 THR A CA 1
ATOM 1043 C C . THR A 1 128 ? -11.088 -21.464 -3.620 1.00 36.41 128 THR A C 1
ATOM 1045 O O . THR A 1 128 ? -9.954 -21.745 -4.006 1.00 36.41 128 THR A O 1
ATOM 1048 N N . CYS A 1 129 ? -11.968 -22.397 -3.254 1.00 45.59 129 CYS A N 1
ATOM 1049 C CA . CYS A 1 129 ? -11.761 -23.799 -3.593 1.00 45.59 129 CYS A CA 1
ATOM 1050 C C . CYS A 1 129 ? -11.776 -23.898 -5.120 1.00 45.59 129 CYS A C 1
ATOM 1052 O O . CYS A 1 129 ? -12.702 -23.396 -5.760 1.00 45.59 129 CYS A O 1
ATOM 1054 N N . THR A 1 130 ? -10.709 -24.469 -5.674 1.00 51.97 130 THR A N 1
ATOM 1055 C CA . THR A 1 130 ? -10.612 -24.851 -7.088 1.00 51.97 130 THR A CA 1
ATOM 1056 C C . THR A 1 130 ? -10.989 -26.312 -7.235 1.00 51.97 130 THR A C 1
ATOM 1058 O O . THR A 1 130 ? -10.724 -27.074 -6.276 1.00 51.97 130 THR A O 1
#

Sequence (130 aa):
GDNYSTWFRSMQMALRAKNKLGFVDGSISKPVSTSPTFHQWVRVNDMVTSWILHSITSDLASSIIYSESAYEIWTDLKERFSQPNVTKIFEIKQAISTWKQENLSVTTYFTHLKSLWDELATYSTFPTCT

Solvent-accessible surface area (backbone atoms only — not comparable to full-atom values): 7623 Å² total; per-residue (Å²): 75,101,58,39,69,63,49,51,54,50,51,51,50,58,28,50,78,67,75,45,43,36,45,46,75,55,80,50,67,87,63,57,86,87,42,91,57,25,69,58,49,50,56,51,36,54,52,50,35,50,55,52,46,74,72,51,56,70,72,61,30,69,76,48,69,83,52,95,40,30,30,54,45,46,48,50,53,41,69,76,27,56,58,70,59,60,63,61,48,46,52,49,51,48,50,63,73,68,62,72,52,83,93,50,53,71,68,59,39,49,54,54,53,47,52,49,51,57,54,51,52,75,72,57,77,73,78,79,83,127

Secondary structure (DSSP, 8-state):
-TTHHHHHHHHHHHHHHTT-THHHHSSSPPPPTTSTTHHHHHHHHHHHHHHHHTTS-HHHHHHHTT-S-HHHHHHHHHHHH---THHHHHHHHHHHHH---TTS-HHHHHHHHHHHHHHHHHH-------